Protein AF-A0A317DTD2-F1 (afdb_monomer_lite)

Structure (mmCIF, N/CA/C/O backbone):
data_AF-A0A317DTD2-F1
#
_entry.id   AF-A0A317DTD2-F1
#
loop_
_atom_site.group_PDB
_atom_site.id
_atom_site.type_symbol
_atom_site.label_atom_id
_atom_site.label_alt_id
_atom_site.label_comp_id
_atom_site.label_asym_id
_atom_site.label_entity_id
_atom_site.label_seq_id
_atom_site.pdbx_PDB_ins_code
_atom_site.Cartn_x
_atom_site.Cartn_y
_atom_site.Cartn_z
_atom_site.occupancy
_atom_site.B_iso_or_equiv
_atom_site.auth_seq_id
_atom_site.auth_comp_id
_atom_site.auth_asym_id
_atom_site.auth_atom_id
_atom_site.pdbx_PDB_model_num
ATOM 1 N N . MET A 1 1 ? 2.523 -55.838 10.408 1.00 46.41 1 MET A N 1
ATOM 2 C CA . MET A 1 1 ? 2.804 -55.000 9.223 1.00 46.41 1 MET A CA 1
ATOM 3 C C . MET A 1 1 ? 1.484 -54.470 8.658 1.00 46.41 1 MET A C 1
ATOM 5 O O . MET A 1 1 ? 0.847 -55.207 7.918 1.00 46.41 1 MET A O 1
ATOM 9 N N . PRO A 1 2 ? 1.001 -53.269 9.028 1.00 55.66 2 PRO A N 1
ATOM 10 C CA . PRO A 1 2 ? -0.157 -52.670 8.367 1.00 55.66 2 PRO A CA 1
ATOM 11 C C . PRO A 1 2 ? 0.280 -51.723 7.235 1.00 55.66 2 PRO A C 1
ATOM 13 O O . PRO A 1 2 ? 1.046 -50.783 7.449 1.00 55.66 2 PRO A O 1
ATOM 16 N N . HIS A 1 3 ? -0.218 -51.982 6.024 1.00 46.19 3 HIS A N 1
ATOM 17 C CA . HIS A 1 3 ? -0.049 -51.133 4.844 1.00 46.19 3 HIS A CA 1
ATOM 18 C C . HIS A 1 3 ? -0.888 -49.846 4.963 1.00 46.19 3 HIS A C 1
ATOM 20 O O . HIS A 1 3 ? -2.088 -49.897 5.223 1.00 46.19 3 HIS A O 1
ATOM 26 N N . ARG A 1 4 ? -0.256 -48.685 4.745 1.00 57.00 4 ARG A N 1
ATOM 27 C CA . ARG A 1 4 ? -0.912 -47.373 4.607 1.00 57.00 4 ARG A CA 1
ATOM 28 C C . ARG A 1 4 ? -1.292 -47.139 3.140 1.00 57.00 4 ARG A C 1
ATOM 30 O O . ARG A 1 4 ? -0.398 -46.955 2.320 1.00 57.00 4 ARG A O 1
ATOM 37 N N . ASN A 1 5 ? -2.586 -47.057 2.831 1.00 53.84 5 ASN A N 1
ATOM 38 C CA . ASN A 1 5 ? -3.082 -46.491 1.571 1.00 53.84 5 ASN A CA 1
ATOM 39 C C . ASN A 1 5 ? -3.382 -44.997 1.768 1.00 53.84 5 ASN A C 1
ATOM 41 O O . ASN A 1 5 ? -4.278 -44.635 2.529 1.00 53.84 5 ASN A O 1
ATOM 45 N N . ARG A 1 6 ? -2.618 -44.127 1.094 1.00 53.84 6 ARG A N 1
ATOM 46 C CA . ARG A 1 6 ? -2.922 -42.695 0.941 1.00 53.84 6 ARG A CA 1
ATOM 47 C C . ARG A 1 6 ? -3.682 -42.499 -0.369 1.00 53.84 6 ARG A C 1
ATOM 49 O O . ARG A 1 6 ? -3.094 -42.601 -1.439 1.00 53.84 6 ARG A O 1
ATOM 56 N N . THR A 1 7 ? -4.966 -42.181 -0.271 1.00 60.69 7 THR A N 1
ATOM 57 C CA . THR A 1 7 ? -5.778 -41.712 -1.398 1.00 60.69 7 THR A CA 1
ATOM 58 C C . THR A 1 7 ? -5.574 -40.205 -1.549 1.00 60.69 7 THR A C 1
ATOM 60 O O . THR A 1 7 ? -5.856 -39.445 -0.625 1.00 60.69 7 THR A O 1
ATOM 63 N N . VAL A 1 8 ? -5.051 -39.774 -2.697 1.00 52.56 8 VAL A N 1
ATOM 64 C CA . VAL A 1 8 ? -4.899 -38.361 -3.074 1.00 52.56 8 VAL A CA 1
ATOM 65 C C . VAL A 1 8 ? -6.166 -37.930 -3.815 1.00 52.56 8 VAL A C 1
ATOM 67 O O . VAL A 1 8 ? -6.528 -38.541 -4.817 1.00 52.56 8 VAL A O 1
ATOM 70 N N . ALA A 1 9 ? -6.852 -36.900 -3.318 1.00 53.75 9 ALA A N 1
ATOM 71 C CA . ALA A 1 9 ? -8.003 -36.298 -3.991 1.00 53.75 9 ALA A CA 1
ATOM 72 C C . ALA A 1 9 ? -7.552 -35.227 -5.012 1.00 53.75 9 ALA A C 1
ATOM 74 O O . ALA A 1 9 ? -6.573 -34.522 -4.755 1.00 53.75 9 ALA A O 1
ATOM 75 N N . PRO A 1 10 ? -8.248 -35.069 -6.156 1.00 55.59 10 PRO A N 1
ATOM 76 C CA . PRO A 1 10 ? -7.884 -34.099 -7.185 1.00 55.59 10 PRO A CA 1
ATOM 77 C C . PRO A 1 10 ? -8.419 -32.683 -6.901 1.00 55.59 10 PRO A C 1
ATOM 79 O O . PRO A 1 10 ? -9.603 -32.481 -6.627 1.00 55.59 10 PRO A O 1
ATOM 82 N N . CYS A 1 11 ? -7.537 -31.690 -7.056 1.00 41.47 11 CYS A N 1
ATOM 83 C CA . CYS A 1 11 ? -7.849 -30.259 -7.106 1.00 41.47 11 CYS A CA 1
ATOM 84 C C . CYS A 1 11 ? -8.842 -29.925 -8.236 1.00 41.47 11 CYS A C 1
ATOM 86 O O . CYS A 1 11 ? -8.519 -30.082 -9.416 1.00 41.47 11 CYS A O 1
ATOM 88 N N . ARG A 1 12 ? -10.012 -29.363 -7.897 1.00 50.28 12 ARG A N 1
ATOM 89 C CA . ARG A 1 12 ? -10.889 -28.670 -8.859 1.00 50.28 12 ARG A CA 1
ATOM 90 C C . ARG A 1 12 ? -10.381 -27.246 -9.112 1.00 50.28 12 ARG A C 1
ATOM 92 O O . ARG A 1 12 ? -10.159 -26.482 -8.179 1.00 50.28 12 ARG A O 1
ATOM 99 N N . ARG A 1 13 ? -10.213 -26.900 -10.393 1.00 47.62 13 ARG A N 1
ATOM 100 C CA . ARG A 1 13 ? -9.858 -25.564 -10.898 1.00 47.62 13 ARG A CA 1
ATOM 101 C C . ARG A 1 13 ? -11.082 -24.645 -11.018 1.00 47.62 13 ARG A C 1
ATOM 103 O O . ARG A 1 13 ? -12.104 -25.064 -11.544 1.00 47.62 13 ARG A O 1
ATOM 110 N N . ARG A 1 14 ? -10.845 -23.384 -10.634 1.00 47.66 14 ARG A N 1
ATOM 111 C CA . ARG A 1 14 ? -11.229 -22.093 -11.253 1.00 47.66 14 ARG A CA 1
ATOM 112 C C . ARG A 1 14 ? -12.651 -21.941 -11.802 1.00 47.66 14 ARG A C 1
ATOM 114 O O . ARG A 1 14 ? -12.941 -22.353 -12.920 1.00 47.66 14 ARG A O 1
ATOM 121 N N . GLY A 1 15 ? -13.453 -21.172 -11.067 1.00 45.50 15 GLY A N 1
ATOM 122 C CA . GLY A 1 15 ?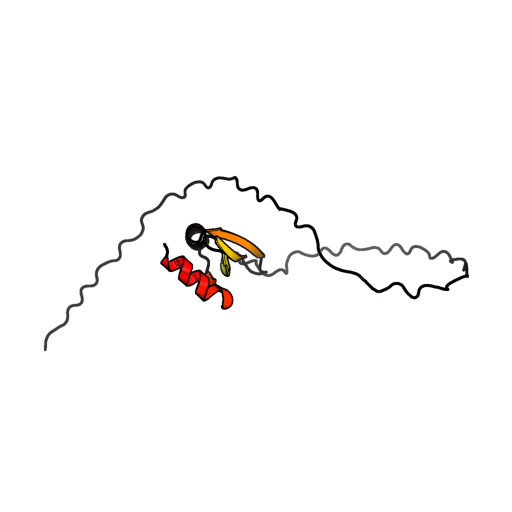 -14.511 -20.352 -11.651 1.00 45.50 15 GLY A CA 1
ATOM 123 C C . GLY A 1 15 ? -13.905 -19.159 -12.397 1.00 45.50 15 GLY A C 1
ATOM 124 O O . GLY A 1 15 ? -13.016 -18.485 -11.881 1.00 45.50 15 GLY A O 1
ATOM 125 N N . GLN A 1 16 ? -14.365 -18.942 -13.628 1.00 49.41 16 GLN A N 1
ATOM 126 C CA . GLN A 1 16 ? -14.182 -17.702 -14.377 1.00 49.41 16 GLN A CA 1
ATOM 127 C C . GLN A 1 16 ? -15.146 -16.660 -13.795 1.00 49.41 16 GLN A C 1
ATOM 129 O O . GLN A 1 16 ? -16.359 -16.808 -13.928 1.00 49.41 16 GLN A O 1
ATOM 134 N N . GLY A 1 17 ? -14.615 -15.641 -13.123 1.00 46.97 17 GLY A N 1
ATOM 135 C CA . GLY A 1 17 ? -15.354 -14.428 -12.785 1.00 46.97 17 GLY A CA 1
ATOM 136 C C . GLY A 1 17 ? -15.152 -13.395 -13.890 1.00 46.97 17 GLY A C 1
ATOM 137 O O . GLY A 1 17 ? -14.017 -13.109 -14.262 1.00 46.97 17 GLY A O 1
ATOM 138 N N . ASN A 1 18 ? -16.251 -12.876 -14.433 1.00 51.44 18 ASN A N 1
ATOM 139 C CA . ASN A 1 18 ? -16.259 -11.751 -15.369 1.00 51.44 18 ASN A CA 1
ATOM 140 C C . ASN A 1 18 ? -15.576 -10.519 -14.739 1.00 51.44 18 ASN A C 1
ATOM 142 O O . ASN A 1 18 ? -15.931 -10.171 -13.611 1.00 51.44 18 ASN A O 1
ATOM 146 N N . PRO A 1 19 ? -14.671 -9.812 -15.440 1.00 52.88 19 PRO A N 1
ATOM 147 C CA . PRO A 1 19 ? -14.177 -8.520 -14.978 1.00 52.88 19 PRO A CA 1
ATOM 148 C C . PRO A 1 19 ? -15.295 -7.474 -15.098 1.00 52.88 19 PRO A C 1
ATOM 150 O O . PRO A 1 19 ? -15.804 -7.216 -16.190 1.00 52.88 19 PRO A O 1
ATOM 153 N N . MET A 1 20 ? -15.705 -6.886 -13.971 1.00 59.56 20 MET A N 1
ATOM 154 C CA . MET A 1 20 ? -16.628 -5.750 -13.981 1.00 59.56 20 MET A CA 1
ATOM 155 C C . MET A 1 20 ? -15.950 -4.497 -14.565 1.00 59.56 20 MET A C 1
ATOM 157 O O . MET A 1 20 ? -14.761 -4.271 -14.322 1.00 59.56 20 MET A O 1
ATOM 161 N N . PRO A 1 21 ? -16.691 -3.661 -15.314 1.00 60.03 21 PRO A N 1
ATOM 162 C CA . PRO A 1 21 ? -16.199 -2.374 -15.783 1.00 60.03 21 PRO A CA 1
ATOM 163 C C . PRO A 1 21 ? -16.081 -1.392 -14.610 1.00 60.03 21 PRO A C 1
ATOM 165 O O . PRO A 1 21 ? -17.020 -1.189 -13.843 1.00 60.03 21 PRO A O 1
ATOM 168 N N . TRP A 1 22 ? -14.907 -0.783 -14.481 1.00 49.91 22 TRP A N 1
ATOM 169 C CA . TRP A 1 22 ? -14.593 0.196 -13.446 1.00 49.91 22 TRP A CA 1
ATOM 170 C C . TRP A 1 22 ? -15.307 1.531 -13.725 1.00 49.91 22 TRP A C 1
ATOM 172 O O . TRP A 1 22 ? -15.347 1.965 -14.882 1.00 49.91 22 TRP A O 1
ATOM 182 N N . PRO A 1 23 ? -15.821 2.240 -12.703 1.00 50.06 23 PRO A N 1
ATOM 183 C CA . PRO A 1 23 ? -16.319 3.596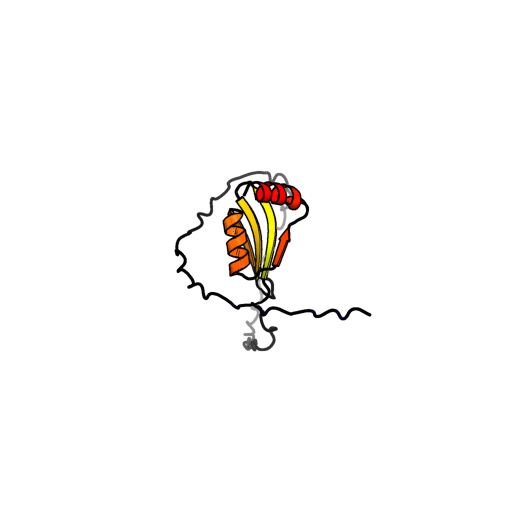 -12.879 1.00 50.06 23 PRO A CA 1
ATOM 184 C C . PRO A 1 23 ? -15.147 4.557 -13.114 1.00 50.06 23 PRO A C 1
ATOM 186 O O . PRO A 1 23 ? -14.329 4.824 -12.236 1.00 50.06 23 PRO A O 1
ATOM 189 N N . SER A 1 24 ? -15.073 5.097 -14.330 1.00 54.25 24 SER A N 1
ATOM 190 C CA . SER A 1 24 ? -14.187 6.209 -14.676 1.00 54.25 24 SER A CA 1
ATOM 191 C C . SER A 1 24 ? -14.713 7.485 -14.026 1.00 54.25 24 SER A C 1
ATOM 193 O O . SER A 1 24 ? -15.618 8.123 -14.557 1.00 54.25 24 SER A O 1
ATOM 195 N N . GLY A 1 25 ? -14.192 7.850 -12.856 1.00 52.44 25 GLY A N 1
ATOM 196 C CA . GLY A 1 25 ? -14.616 9.094 -12.223 1.00 52.44 25 GLY A CA 1
ATOM 197 C C . GLY A 1 25 ? -14.157 9.287 -10.789 1.00 52.44 25 GLY A C 1
ATOM 198 O O . GLY A 1 25 ? -14.999 9.445 -9.915 1.00 52.44 25 GLY A O 1
ATOM 199 N N . LEU A 1 26 ? -12.848 9.342 -10.537 1.00 48.16 26 LEU A N 1
ATOM 200 C CA . LEU A 1 26 ? -12.344 10.021 -9.340 1.00 48.16 26 LEU A CA 1
ATOM 201 C C . LEU A 1 26 ? -11.292 11.055 -9.747 1.00 48.16 26 LEU A C 1
ATOM 203 O O . LEU A 1 26 ? -10.098 10.787 -9.848 1.00 48.16 26 LEU A O 1
ATOM 207 N N . LEU A 1 27 ? -11.786 12.258 -10.035 1.00 44.72 27 LEU A N 1
ATOM 208 C CA . LEU A 1 27 ? -10.986 13.459 -10.215 1.00 44.72 27 LEU A CA 1
ATOM 209 C C . LEU A 1 27 ? -10.499 13.892 -8.822 1.00 44.72 27 LEU A C 1
ATOM 211 O O . LEU A 1 27 ? -11.275 14.413 -8.021 1.00 44.72 27 LEU A O 1
ATOM 215 N N . VAL A 1 28 ? -9.231 13.627 -8.506 1.00 48.78 28 VAL A N 1
ATOM 216 C CA . VAL A 1 28 ? -8.611 14.056 -7.245 1.00 48.78 28 VAL A CA 1
ATOM 217 C C . VAL A 1 28 ? -8.476 15.579 -7.260 1.00 48.78 28 VAL A C 1
ATOM 219 O O . VAL A 1 28 ? -7.683 16.148 -8.009 1.00 48.78 28 VAL A O 1
ATOM 222 N N . ALA A 1 29 ? -9.262 16.250 -6.421 1.00 42.03 29 ALA A N 1
ATOM 223 C CA . ALA A 1 29 ? -9.096 17.665 -6.132 1.00 42.03 29 ALA A CA 1
ATOM 224 C C . ALA A 1 29 ? -7.819 17.857 -5.299 1.00 42.03 29 ALA A C 1
ATOM 226 O O . ALA A 1 29 ? -7.791 17.565 -4.104 1.00 42.03 29 ALA A O 1
ATOM 227 N N . MET A 1 30 ? -6.752 18.356 -5.928 1.00 46.31 30 MET A N 1
ATOM 228 C CA . MET A 1 30 ? -5.566 18.821 -5.213 1.00 46.31 30 MET A CA 1
ATOM 229 C C . MET A 1 30 ? -5.917 20.058 -4.383 1.00 46.31 30 MET A C 1
ATOM 231 O O . MET A 1 30 ? -6.096 21.162 -4.900 1.00 46.31 30 MET A O 1
ATOM 235 N N . GLN A 1 31 ? -6.032 19.860 -3.074 1.00 43.03 31 GLN A N 1
ATOM 236 C CA . GLN A 1 31 ? -6.271 20.918 -2.108 1.00 43.03 31 GLN A CA 1
ATOM 237 C C . GLN A 1 31 ? -4.927 21.555 -1.729 1.00 43.03 31 GLN A C 1
ATOM 239 O O . GLN A 1 31 ? -4.041 20.926 -1.156 1.00 43.03 31 GLN A O 1
ATOM 244 N N . LYS A 1 32 ? -4.762 22.820 -2.118 1.00 48.59 32 LYS A N 1
ATOM 245 C CA . LYS A 1 32 ? -3.571 23.637 -1.880 1.00 48.59 32 LYS A CA 1
ATOM 246 C C . LYS A 1 32 ? -3.471 23.999 -0.396 1.00 48.59 32 LYS A C 1
ATOM 248 O O . LYS A 1 32 ? -4.331 24.710 0.112 1.00 48.59 32 LYS A O 1
ATOM 253 N N . VAL A 1 33 ? -2.412 23.549 0.275 1.00 51.22 33 VAL A N 1
ATOM 254 C CA . VAL A 1 33 ? -2.084 23.923 1.662 1.00 51.22 33 VAL A CA 1
ATOM 255 C C . VAL A 1 33 ? -1.309 25.247 1.656 1.00 51.22 33 VAL A C 1
ATOM 257 O O . VAL A 1 33 ? -0.233 25.303 1.055 1.00 51.22 33 VAL A O 1
ATOM 260 N N . PRO A 1 34 ? -1.798 26.328 2.294 1.00 50.75 34 PRO A N 1
ATOM 261 C CA . PRO A 1 34 ? -1.027 27.548 2.438 1.00 50.75 34 PRO A CA 1
ATOM 262 C C . PRO A 1 34 ? -0.331 27.613 3.803 1.00 50.75 34 PRO A C 1
ATOM 264 O O . PRO A 1 34 ? -0.974 27.668 4.846 1.00 50.75 34 PRO A O 1
ATOM 267 N N . GLY A 1 35 ? 0.995 27.749 3.750 1.00 42.81 35 GLY A N 1
ATOM 268 C CA . GLY A 1 35 ? 1.754 28.548 4.708 1.00 42.81 35 GLY A CA 1
ATOM 269 C C . GLY A 1 35 ? 2.483 27.785 5.808 1.00 42.81 35 GLY A C 1
ATOM 270 O O . GLY A 1 35 ? 1.871 27.081 6.599 1.00 42.81 35 GLY A O 1
ATOM 271 N N . SER A 1 36 ? 3.793 28.041 5.925 1.00 39.16 36 SER A N 1
ATOM 272 C CA . SER A 1 36 ? 4.408 28.532 7.170 1.00 39.16 36 SER A CA 1
ATOM 273 C C . SER A 1 36 ? 5.944 28.488 7.129 1.00 39.16 36 SER A C 1
ATOM 275 O O . SER A 1 36 ? 6.537 27.446 6.881 1.00 39.16 36 SER A O 1
ATOM 277 N N . ARG A 1 37 ? 6.531 29.617 7.555 1.00 44.03 37 ARG A N 1
ATOM 278 C CA . ARG A 1 37 ? 7.873 29.838 8.139 1.00 44.03 37 ARG A CA 1
ATOM 279 C C . ARG A 1 37 ? 9.099 30.082 7.237 1.00 44.03 37 ARG A C 1
ATOM 281 O O . ARG A 1 37 ? 9.857 29.187 6.909 1.00 44.03 37 ARG A O 1
ATOM 288 N N . SER A 1 38 ? 9.421 31.381 7.188 1.00 46.28 38 SER A N 1
ATOM 289 C CA . SER A 1 38 ? 10.577 31.971 7.895 1.00 46.28 38 SER A CA 1
ATOM 290 C C . SER A 1 38 ? 11.935 31.988 7.185 1.00 46.28 38 SER A C 1
ATOM 292 O O . SER A 1 38 ? 12.918 31.473 7.709 1.00 46.28 38 SER A O 1
ATOM 294 N N . GLU A 1 39 ? 12.037 32.754 6.100 1.00 40.53 39 GLU A N 1
ATOM 295 C CA . GLU A 1 39 ? 13.308 33.331 5.643 1.00 40.53 39 GLU A CA 1
ATOM 296 C C . GLU A 1 39 ? 13.549 34.681 6.330 1.00 40.53 39 GLU A C 1
ATOM 298 O O . GLU A 1 39 ? 13.134 35.748 5.875 1.00 40.53 39 GLU A O 1
ATOM 303 N N . LYS A 1 40 ? 14.225 34.633 7.478 1.00 48.91 40 LYS A N 1
ATOM 304 C CA . LYS A 1 40 ? 15.005 35.767 7.971 1.00 48.91 40 LYS A CA 1
ATOM 305 C C . LYS A 1 40 ? 16.468 35.453 7.708 1.00 48.91 40 LYS A C 1
ATOM 307 O O . LYS A 1 40 ? 16.932 34.378 8.072 1.00 48.91 40 LYS A O 1
ATOM 312 N N . THR A 1 41 ? 17.182 36.475 7.244 1.00 44.47 41 THR A N 1
ATOM 313 C CA . THR A 1 41 ? 18.650 36.584 7.207 1.00 44.47 41 THR A CA 1
ATOM 314 C C . THR A 1 41 ? 19.288 36.125 5.901 1.00 44.47 41 THR A C 1
ATOM 316 O O . THR A 1 41 ? 19.690 34.981 5.781 1.00 44.47 41 THR A O 1
ATOM 319 N N . LEU A 1 42 ? 19.449 37.065 4.964 1.00 47.84 42 LEU A N 1
ATOM 320 C CA . LEU A 1 42 ? 20.691 37.279 4.200 1.00 47.84 42 LEU A CA 1
ATOM 321 C C . LEU A 1 42 ? 20.569 38.579 3.383 1.00 47.84 42 LEU A C 1
ATOM 323 O O . LEU A 1 42 ? 20.590 38.606 2.160 1.00 47.84 42 LEU A O 1
ATOM 327 N N . ALA A 1 43 ? 20.425 39.696 4.096 1.00 46.50 43 ALA A N 1
ATOM 328 C CA . ALA A 1 43 ? 20.587 41.033 3.539 1.00 46.50 43 ALA A CA 1
ATOM 329 C C . ALA A 1 43 ? 21.942 41.588 3.990 1.00 46.50 43 ALA A C 1
ATOM 331 O O . ALA A 1 43 ? 22.020 42.327 4.971 1.00 46.50 43 ALA A O 1
ATOM 332 N N . ARG A 1 44 ? 23.028 41.203 3.309 1.00 43.91 44 ARG A N 1
ATOM 333 C CA . ARG A 1 44 ? 24.277 41.981 3.305 1.00 43.91 44 ARG A CA 1
ATOM 334 C C . ARG A 1 44 ? 25.241 41.491 2.229 1.00 43.91 44 ARG A C 1
ATOM 336 O O . ARG A 1 44 ? 25.411 40.295 2.055 1.00 43.91 44 ARG A O 1
ATOM 343 N N . CYS A 1 45 ? 25.909 42.463 1.611 1.00 45.16 45 CYS A N 1
ATOM 344 C CA . CYS A 1 45 ? 27.047 42.346 0.694 1.00 45.16 45 CYS A CA 1
ATOM 345 C C . CYS A 1 45 ? 26.744 42.197 -0.801 1.00 45.16 45 CYS A C 1
ATOM 347 O O . CYS A 1 45 ? 27.189 41.243 -1.417 1.00 45.16 45 CYS A O 1
ATOM 349 N N . LEU A 1 46 ? 26.142 43.227 -1.407 1.00 45.28 46 LEU A N 1
ATOM 350 C CA . LEU A 1 46 ? 26.505 43.643 -2.771 1.00 45.28 46 LEU A CA 1
ATOM 351 C C . LEU A 1 46 ? 26.529 45.178 -2.855 1.00 45.28 46 LEU A C 1
ATOM 353 O O . LEU A 1 46 ? 25.585 45.827 -3.295 1.00 45.28 46 LEU A O 1
ATOM 357 N N . GLN A 1 47 ? 27.630 45.761 -2.384 1.00 55.00 47 GLN A N 1
ATOM 358 C CA . GLN A 1 47 ? 28.061 47.111 -2.744 1.00 55.00 47 GLN A CA 1
ATOM 359 C C . GLN A 1 47 ? 29.398 46.982 -3.476 1.00 55.00 47 GLN A C 1
ATOM 361 O O . GLN A 1 47 ? 30.225 46.160 -3.095 1.00 55.00 47 GLN A O 1
ATOM 366 N N . ASN A 1 48 ? 29.591 47.837 -4.481 1.00 48.84 48 ASN A N 1
ATOM 367 C CA . ASN A 1 48 ? 30.799 48.033 -5.289 1.00 48.84 48 ASN A CA 1
ATOM 368 C C . ASN A 1 48 ? 31.107 47.008 -6.380 1.00 48.84 48 ASN A C 1
ATOM 370 O O . ASN A 1 48 ? 31.976 46.171 -6.185 1.00 48.84 48 ASN A O 1
ATOM 374 N N . ILE A 1 49 ? 30.571 47.237 -7.588 1.00 51.28 49 ILE A N 1
ATOM 375 C CA . ILE A 1 49 ? 31.397 47.218 -8.811 1.00 51.28 49 ILE A CA 1
ATOM 376 C C . ILE A 1 49 ? 30.918 48.340 -9.744 1.00 51.28 49 ILE A C 1
ATOM 378 O O . ILE A 1 49 ? 30.048 48.163 -10.595 1.00 51.28 49 ILE A O 1
ATOM 382 N N . GLY A 1 50 ? 31.483 49.530 -9.552 1.00 46.81 50 GLY A N 1
ATOM 383 C CA . GLY A 1 50 ? 31.428 50.601 -10.534 1.00 46.81 50 GLY A CA 1
ATOM 384 C C . GLY A 1 50 ? 32.502 50.400 -11.603 1.00 46.81 50 GLY A C 1
ATOM 385 O O . GLY A 1 50 ? 33.661 50.163 -11.285 1.00 46.81 50 GLY A O 1
ATOM 386 N N . GLY A 1 51 ? 32.104 50.568 -12.864 1.00 50.50 51 GLY A N 1
ATOM 387 C CA . GLY A 1 51 ? 32.969 51.081 -13.923 1.00 50.50 51 GLY A CA 1
ATOM 388 C C . GLY A 1 51 ? 33.969 50.109 -14.549 1.00 50.50 51 GLY A C 1
ATOM 389 O O . GLY A 1 51 ? 35.052 49.887 -14.022 1.00 50.50 51 GLY A O 1
ATOM 390 N N . ARG A 1 52 ? 33.666 49.677 -15.779 1.00 53.28 52 ARG A N 1
ATOM 391 C CA . ARG A 1 52 ? 34.546 49.812 -16.959 1.00 53.28 52 ARG A CA 1
ATOM 392 C C . ARG A 1 52 ? 33.817 49.272 -18.188 1.00 53.28 52 ARG A C 1
ATOM 394 O O . ARG A 1 52 ? 33.662 48.069 -18.364 1.00 53.28 52 ARG A O 1
ATOM 401 N N . ARG A 1 53 ? 33.378 50.190 -19.053 1.00 51.19 53 ARG A N 1
ATOM 402 C CA . ARG A 1 53 ? 32.991 49.876 -20.430 1.00 51.19 53 ARG A CA 1
ATOM 403 C C . ARG A 1 53 ? 34.265 49.469 -21.166 1.00 51.19 53 ARG A C 1
ATOM 405 O O . ARG A 1 53 ? 35.067 50.332 -21.504 1.00 51.19 53 ARG A O 1
ATOM 412 N N . GLN A 1 54 ? 34.467 48.174 -21.375 1.00 53.62 54 GLN A N 1
ATOM 413 C CA . GLN A 1 54 ? 35.401 47.703 -22.392 1.00 53.62 54 GLN A CA 1
ATOM 414 C C . GLN A 1 54 ? 34.606 47.392 -23.655 1.00 53.62 54 GLN A C 1
ATOM 416 O O . GLN A 1 54 ? 33.624 46.651 -23.623 1.00 53.62 54 GLN A O 1
ATOM 421 N N . ALA A 1 55 ? 35.013 48.020 -24.755 1.00 56.69 55 ALA A N 1
ATOM 422 C CA . ALA A 1 55 ? 34.509 47.740 -26.084 1.00 56.69 55 ALA A CA 1
ATOM 423 C C . ALA A 1 55 ? 34.795 46.272 -26.430 1.00 56.69 55 ALA A C 1
ATOM 425 O O . ALA A 1 55 ? 35.945 45.837 -26.445 1.00 56.69 55 ALA A O 1
ATOM 426 N N . MET A 1 56 ? 33.732 45.510 -26.679 1.00 47.25 56 MET A N 1
ATOM 427 C CA . MET A 1 56 ? 33.807 44.123 -27.127 1.00 47.25 56 MET A CA 1
ATOM 428 C C . MET A 1 56 ? 34.307 44.072 -28.581 1.00 47.25 56 MET A C 1
ATOM 430 O O . MET A 1 56 ? 33.653 44.643 -29.459 1.00 47.25 56 MET A O 1
ATOM 434 N N . PRO A 1 57 ? 35.416 43.374 -28.883 1.00 56.16 57 PRO A N 1
ATOM 435 C CA . PRO A 1 57 ? 35.754 43.033 -30.256 1.00 56.16 57 PRO A CA 1
ATOM 436 C C . PRO A 1 57 ? 34.742 42.010 -30.782 1.00 56.16 57 PRO A C 1
ATOM 438 O O . PRO A 1 57 ? 34.423 41.031 -30.104 1.00 56.16 57 PRO A O 1
ATOM 441 N N . LYS A 1 58 ? 34.234 42.257 -31.995 1.00 58.34 58 LYS A N 1
ATOM 442 C CA . LYS A 1 58 ? 33.303 41.394 -32.733 1.00 58.34 58 LYS A CA 1
ATOM 443 C C . LYS A 1 58 ? 33.862 39.969 -32.807 1.00 58.34 58 LYS A C 1
ATOM 445 O O . LYS A 1 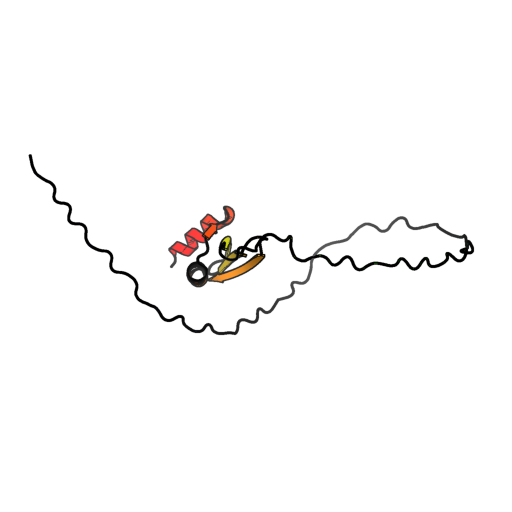58 ? 34.678 39.662 -33.672 1.00 58.34 58 LYS A O 1
ATOM 450 N N . ARG A 1 59 ? 33.436 39.094 -31.892 1.00 51.91 59 ARG A N 1
ATOM 451 C CA . ARG A 1 59 ? 33.701 37.660 -31.997 1.00 51.91 59 ARG A CA 1
ATOM 452 C C . ARG A 1 59 ? 32.829 37.131 -33.124 1.00 51.91 59 ARG A C 1
ATOM 454 O O . ARG A 1 59 ? 31.608 37.085 -33.015 1.00 51.91 59 ARG A O 1
ATOM 461 N N . GLN A 1 60 ? 33.496 36.800 -34.223 1.00 60.97 60 GLN A N 1
ATOM 462 C CA . GLN A 1 60 ? 32.966 36.038 -35.340 1.00 60.97 60 GLN A CA 1
ATOM 463 C C . GLN A 1 60 ? 32.153 34.862 -34.786 1.00 60.97 60 GLN A C 1
ATOM 465 O O . GLN A 1 60 ? 32.700 34.007 -34.086 1.00 60.97 60 GLN A O 1
ATOM 470 N N . CYS A 1 61 ? 30.853 34.842 -35.076 1.00 49.84 61 CYS A N 1
ATOM 471 C CA . CYS A 1 61 ? 30.004 33.687 -34.836 1.00 49.84 61 CYS A CA 1
ATOM 472 C C . CYS A 1 61 ? 30.558 32.538 -35.684 1.00 49.84 61 CYS A C 1
ATOM 474 O O . CYS A 1 61 ? 30.268 32.443 -36.875 1.00 49.84 61 CYS A O 1
ATOM 476 N N . ARG A 1 62 ? 31.410 31.691 -35.095 1.00 55.47 62 ARG A N 1
ATOM 477 C CA . ARG A 1 62 ? 31.641 30.353 -35.630 1.00 55.47 62 ARG A CA 1
ATOM 478 C C . ARG A 1 62 ? 30.321 29.626 -35.437 1.00 55.47 62 ARG A C 1
ATOM 480 O O . ARG A 1 62 ? 30.001 29.227 -34.323 1.00 55.47 62 ARG A O 1
ATOM 487 N N . GLN A 1 63 ? 29.542 29.559 -36.510 1.00 58.69 63 GLN A N 1
ATOM 488 C CA . GLN A 1 63 ? 28.426 28.638 -36.646 1.00 58.69 63 GLN A CA 1
ATOM 489 C C . GLN A 1 63 ? 29.001 27.239 -36.433 1.00 58.69 63 GLN A C 1
ATOM 491 O O . GLN A 1 63 ? 29.608 26.656 -37.329 1.00 58.69 63 GLN A O 1
ATOM 496 N N . GLY A 1 64 ? 28.919 26.768 -35.189 1.00 50.91 64 GLY A N 1
ATOM 497 C CA . GLY A 1 64 ? 29.112 25.372 -34.869 1.00 50.91 64 GLY A CA 1
ATOM 498 C C . GLY A 1 64 ? 28.034 24.625 -35.625 1.00 50.91 64 GLY A C 1
ATOM 499 O O . GLY A 1 64 ? 26.849 24.820 -35.380 1.00 50.91 64 GLY A O 1
ATOM 500 N N . SER A 1 65 ? 28.450 23.839 -36.605 1.00 61.53 65 SER A N 1
ATOM 501 C CA . SER A 1 65 ? 27.629 22.798 -37.191 1.00 61.53 65 SER A CA 1
ATOM 502 C C . SER A 1 65 ? 27.349 21.782 -36.087 1.00 61.53 65 SER A C 1
ATOM 504 O O . SER A 1 65 ? 28.114 20.838 -35.882 1.00 61.53 65 SER A O 1
ATOM 506 N N . GLU A 1 66 ? 26.299 22.033 -35.314 1.00 56.62 66 GLU A N 1
ATOM 507 C CA . GLU A 1 66 ? 25.725 21.084 -34.374 1.00 56.62 66 GLU A CA 1
ATOM 508 C C . GLU A 1 66 ? 25.106 19.973 -35.217 1.00 56.62 66 GLU A C 1
ATOM 510 O O . GLU A 1 66 ? 23.944 20.023 -35.611 1.00 56.62 66 GLU A O 1
ATOM 515 N N . THR A 1 67 ? 25.928 18.997 -35.596 1.00 64.69 67 THR A N 1
ATOM 516 C CA . THR A 1 67 ? 25.432 17.729 -36.122 1.00 64.69 67 THR A CA 1
ATOM 517 C C . THR A 1 67 ? 24.474 17.186 -35.064 1.00 64.69 67 THR A C 1
ATOM 519 O O . THR A 1 67 ? 24.931 16.956 -33.940 1.00 64.69 67 THR A O 1
ATOM 522 N N . PRO A 1 68 ? 23.171 17.016 -35.352 1.00 65.25 68 PRO A N 1
ATOM 523 C CA . PRO A 1 68 ? 22.269 16.400 -34.398 1.00 65.25 68 PRO A CA 1
ATOM 524 C C . PRO A 1 68 ? 22.786 14.984 -34.172 1.00 65.25 68 PRO A C 1
ATOM 526 O O . PRO A 1 68 ? 22.718 14.136 -35.062 1.00 65.25 68 PRO A O 1
ATOM 529 N N . MET A 1 69 ? 23.380 14.746 -33.002 1.00 59.50 69 MET A N 1
ATOM 530 C CA . MET A 1 69 ? 23.681 13.395 -32.564 1.00 59.50 69 MET A CA 1
ATOM 531 C C . MET A 1 69 ? 22.334 12.713 -32.384 1.00 59.50 69 MET A C 1
ATOM 533 O O . MET A 1 69 ? 21.614 12.961 -31.419 1.00 59.50 69 MET A O 1
ATOM 537 N N . VAL A 1 70 ? 21.964 11.918 -33.384 1.00 66.38 70 VAL A N 1
ATOM 538 C CA . VAL A 1 70 ? 20.827 11.011 -33.329 1.00 66.38 70 VAL A CA 1
ATOM 539 C C . VAL A 1 70 ? 21.109 10.073 -32.162 1.00 66.38 70 VAL A C 1
ATOM 541 O O . VAL A 1 70 ? 21.929 9.167 -32.279 1.00 66.38 70 VAL A O 1
ATOM 544 N N . MET A 1 71 ? 20.484 10.338 -31.013 1.00 59.88 71 MET A N 1
ATOM 545 C CA . MET A 1 71 ? 20.465 9.406 -29.893 1.00 59.88 71 MET A CA 1
ATOM 546 C C . MET A 1 71 ? 19.686 8.184 -30.373 1.00 59.88 71 MET A C 1
ATOM 548 O O . MET A 1 71 ? 18.456 8.176 -30.391 1.00 59.88 71 MET A O 1
ATOM 552 N N . THR A 1 72 ? 20.402 7.181 -30.873 1.00 61.78 72 THR A N 1
ATOM 553 C CA . THR A 1 72 ? 19.836 5.880 -31.212 1.00 61.78 72 THR A CA 1
ATOM 554 C C . THR A 1 72 ? 19.206 5.313 -29.948 1.00 61.78 72 THR A C 1
ATOM 556 O O . THR A 1 72 ? 19.907 5.022 -28.984 1.00 61.78 72 THR A O 1
ATOM 559 N N . ALA A 1 73 ? 17.877 5.191 -29.948 1.00 63.84 73 ALA A N 1
ATOM 560 C CA . ALA A 1 73 ? 17.034 4.727 -28.843 1.00 63.84 73 ALA A CA 1
ATOM 561 C C . ALA A 1 73 ? 17.227 3.231 -28.489 1.00 63.84 73 ALA A C 1
ATOM 563 O O . ALA A 1 73 ? 16.278 2.556 -28.110 1.00 63.84 73 ALA A O 1
ATOM 564 N N . ALA A 1 74 ? 18.431 2.689 -28.681 1.00 61.66 74 ALA A N 1
ATOM 565 C CA . ALA A 1 74 ? 18.691 1.255 -28.742 1.00 61.66 74 ALA A CA 1
ATOM 566 C C . ALA A 1 74 ? 19.358 0.660 -27.488 1.00 61.66 74 ALA A C 1
ATOM 568 O O . ALA A 1 74 ? 19.505 -0.554 -27.441 1.00 61.66 74 ALA A O 1
ATOM 569 N N . ASP A 1 75 ? 19.718 1.465 -26.479 1.00 70.88 75 ASP A N 1
ATOM 570 C CA . ASP A 1 75 ? 20.491 0.990 -25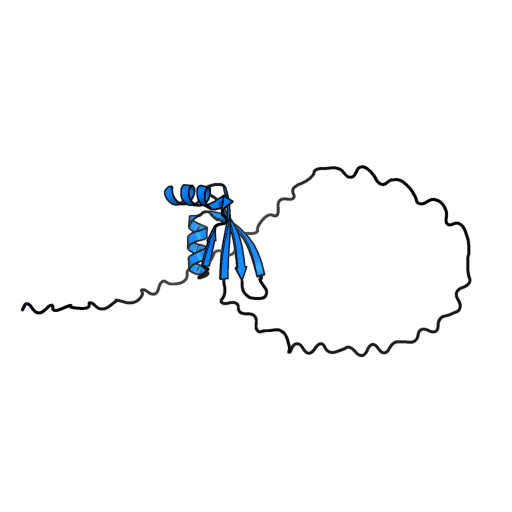.312 1.00 70.88 75 ASP A CA 1
ATOM 571 C C . ASP A 1 75 ? 19.777 1.128 -23.952 1.00 70.88 75 ASP A C 1
ATOM 573 O O . ASP A 1 75 ? 20.408 0.991 -22.904 1.00 70.88 75 ASP A O 1
ATOM 577 N N . SER A 1 76 ? 18.465 1.384 -23.909 1.00 69.06 76 SER A N 1
ATOM 578 C CA . SER A 1 76 ? 17.736 1.313 -22.633 1.00 69.06 76 SER A CA 1
ATOM 579 C C . SER A 1 76 ? 17.368 -0.141 -22.312 1.00 69.06 76 SER A C 1
ATOM 581 O O . SER A 1 76 ? 16.777 -0.798 -23.178 1.00 69.06 76 SER A O 1
ATOM 583 N N . PRO A 1 77 ? 17.664 -0.651 -21.099 1.00 75.75 77 PRO A N 1
ATOM 584 C CA . PRO A 1 77 ? 17.222 -1.979 -20.690 1.00 75.75 77 PRO A CA 1
ATOM 585 C C . PRO A 1 77 ? 15.694 -2.106 -20.826 1.00 75.75 77 PRO A C 1
ATOM 587 O O . PRO A 1 77 ? 14.977 -1.110 -20.691 1.00 75.75 77 PRO A O 1
ATOM 590 N N . PRO A 1 78 ? 15.182 -3.307 -21.143 1.00 78.06 78 PRO A N 1
ATOM 591 C CA . PRO A 1 78 ? 13.752 -3.519 -21.309 1.00 78.06 78 PRO A CA 1
ATOM 592 C C . PRO A 1 78 ? 13.016 -3.249 -19.992 1.00 78.06 78 PRO A C 1
ATOM 594 O O . PRO A 1 78 ? 13.340 -3.838 -18.968 1.00 78.06 78 PRO A O 1
ATOM 597 N N . LEU A 1 79 ? 12.011 -2.373 -20.050 1.00 80.25 79 LEU A N 1
ATOM 598 C CA . LEU A 1 79 ? 11.132 -2.042 -18.931 1.00 80.25 79 LEU A CA 1
ATOM 599 C C . LEU A 1 79 ? 10.289 -3.265 -18.548 1.00 80.25 79 LEU A C 1
ATOM 601 O O . LEU A 1 79 ? 9.422 -3.690 -19.319 1.00 80.25 79 LEU A O 1
ATOM 605 N N . ASP A 1 80 ? 10.526 -3.819 -17.362 1.00 82.25 80 ASP A N 1
ATOM 606 C CA . ASP A 1 80 ? 9.697 -4.888 -16.805 1.00 82.25 80 ASP A CA 1
ATOM 607 C C . ASP A 1 80 ? 8.487 -4.284 -16.087 1.00 82.25 80 ASP A C 1
ATOM 609 O O . ASP A 1 80 ? 8.641 -3.636 -15.066 1.00 82.25 80 ASP A O 1
ATOM 613 N N . LEU A 1 81 ? 7.273 -4.490 -16.603 1.00 86.38 81 LEU A N 1
ATOM 614 C CA . LEU A 1 81 ? 6.024 -4.002 -15.991 1.00 86.38 81 LEU A CA 1
ATOM 615 C C . LEU A 1 81 ? 5.305 -5.064 -15.140 1.00 86.38 81 LEU A C 1
ATOM 617 O O . LEU A 1 81 ? 4.187 -4.826 -14.657 1.00 86.38 81 LEU A O 1
ATOM 621 N N . ALA A 1 82 ? 5.884 -6.261 -15.010 1.00 88.38 82 ALA A N 1
ATOM 622 C CA . ALA A 1 82 ? 5.297 -7.347 -14.233 1.00 88.38 82 ALA A CA 1
ATOM 623 C C . ALA A 1 82 ? 5.562 -7.182 -12.732 1.00 88.38 82 ALA A C 1
ATOM 625 O O . ALA A 1 82 ? 4.737 -7.601 -11.919 1.00 88.38 82 ALA A O 1
ATOM 626 N N . ALA A 1 83 ? 6.681 -6.557 -12.372 1.00 89.44 83 ALA A N 1
ATOM 627 C CA . ALA A 1 83 ? 7.081 -6.362 -10.991 1.00 89.44 83 ALA A CA 1
ATOM 628 C C . ALA A 1 83 ? 6.310 -5.190 -10.352 1.00 89.44 83 ALA A C 1
ATOM 630 O O . ALA A 1 83 ? 6.291 -4.070 -10.874 1.00 89.44 83 ALA A O 1
ATOM 631 N N . ARG A 1 84 ? 5.590 -5.484 -9.262 1.00 94.94 84 ARG A N 1
ATOM 632 C CA . ARG A 1 84 ? 4.641 -4.570 -8.614 1.00 94.94 84 ARG A CA 1
ATOM 633 C C . ARG A 1 84 ? 4.706 -4.720 -7.105 1.00 94.94 84 ARG A C 1
ATOM 635 O O . ARG A 1 84 ? 4.506 -5.821 -6.584 1.00 94.94 84 ARG A O 1
ATOM 642 N N . TRP A 1 85 ? 4.884 -3.605 -6.411 1.00 96.56 85 TRP A N 1
ATOM 643 C CA . TRP A 1 85 ? 4.981 -3.577 -4.954 1.00 96.56 85 TRP A CA 1
ATOM 644 C C . TRP A 1 85 ? 4.062 -2.520 -4.371 1.00 96.56 85 TRP A C 1
ATOM 646 O O . TRP A 1 85 ? 3.878 -1.445 -4.935 1.00 96.56 85 TRP A O 1
ATOM 656 N N . ILE A 1 86 ? 3.490 -2.840 -3.222 1.00 97.88 86 ILE A N 1
ATOM 657 C CA . ILE A 1 86 ? 2.731 -1.934 -2.377 1.00 97.88 86 ILE A CA 1
ATOM 658 C C . ILE A 1 86 ? 3.487 -1.828 -1.063 1.00 97.88 86 ILE A C 1
ATOM 660 O O . ILE A 1 86 ? 3.735 -2.845 -0.416 1.00 97.88 86 ILE A O 1
ATOM 664 N N . ARG A 1 87 ? 3.795 -0.608 -0.634 1.00 98.19 87 ARG A N 1
ATOM 665 C CA . ARG A 1 87 ? 4.408 -0.337 0.664 1.00 98.19 87 ARG A CA 1
ATOM 666 C C . ARG A 1 87 ? 3.505 0.562 1.490 1.00 98.19 87 ARG A C 1
ATOM 668 O O . ARG A 1 87 ? 3.337 1.738 1.182 1.00 98.19 87 ARG A O 1
ATOM 675 N N . VAL A 1 88 ? 2.920 0.020 2.553 1.00 98.25 88 VAL A N 1
ATOM 676 C CA . VAL A 1 88 ? 2.080 0.794 3.478 1.00 98.25 88 VAL A CA 1
ATOM 677 C C . VAL A 1 88 ? 2.965 1.684 4.339 1.00 98.25 88 VAL A C 1
ATOM 679 O O . VAL A 1 88 ? 3.787 1.181 5.103 1.00 98.25 88 VAL A O 1
ATOM 682 N N . THR A 1 89 ? 2.782 2.999 4.242 1.00 98.12 89 THR A N 1
ATOM 683 C CA . THR A 1 89 ? 3.618 3.990 4.936 1.00 98.12 89 THR A CA 1
ATOM 684 C C . THR A 1 89 ? 2.949 4.540 6.190 1.00 98.12 89 THR A C 1
ATOM 686 O O . THR A 1 89 ? 3.621 4.765 7.197 1.00 98.12 89 THR A O 1
ATOM 689 N N . GLU A 1 90 ? 1.626 4.714 6.173 1.00 98.00 90 GLU A N 1
ATOM 690 C CA . GLU A 1 90 ? 0.859 5.252 7.298 1.00 98.00 90 GLU A CA 1
ATOM 691 C C . GLU A 1 90 ? -0.569 4.686 7.306 1.00 98.00 90 GLU A C 1
ATOM 693 O O . GLU A 1 90 ? -1.151 4.374 6.267 1.00 98.00 90 GLU A O 1
ATOM 698 N N . VAL A 1 91 ? -1.175 4.581 8.490 1.00 97.94 91 VAL A N 1
ATOM 699 C CA . VAL A 1 91 ? -2.581 4.188 8.643 1.00 97.94 91 VAL A CA 1
ATOM 700 C C . VAL A 1 91 ? -3.337 5.267 9.406 1.00 97.94 91 VAL A C 1
ATOM 702 O O . VAL A 1 91 ? -3.029 5.565 10.560 1.00 97.94 91 VAL A O 1
ATOM 705 N N . LYS A 1 92 ? -4.374 5.810 8.768 1.00 95.25 92 LYS A N 1
ATOM 706 C CA . LYS A 1 92 ? -5.310 6.799 9.313 1.00 95.25 92 LYS A CA 1
ATOM 707 C C . LYS A 1 92 ? -6.727 6.243 9.210 1.00 95.25 92 LYS A C 1
ATOM 709 O O . LYS A 1 92 ? -7.464 6.580 8.290 1.00 95.25 92 LYS A O 1
ATOM 714 N N . ALA A 1 93 ? -7.089 5.357 10.140 1.00 90.38 93 ALA A N 1
ATOM 715 C CA . ALA A 1 93 ? -8.335 4.588 10.098 1.00 90.38 93 ALA A CA 1
ATOM 716 C C . ALA A 1 93 ? -9.571 5.454 9.735 1.00 90.38 93 ALA A C 1
ATOM 718 O O . ALA A 1 93 ? -9.797 6.473 10.391 1.00 90.38 93 ALA A O 1
ATOM 719 N N . PRO A 1 94 ? -10.383 5.059 8.731 1.00 93.38 94 PRO A N 1
ATOM 720 C CA . PRO A 1 94 ? -10.357 3.771 8.020 1.00 93.38 94 PRO A CA 1
ATOM 721 C C . PRO A 1 94 ? -9.394 3.701 6.819 1.00 93.38 94 PRO A C 1
ATOM 723 O O . PRO A 1 94 ? -9.363 2.685 6.130 1.00 93.38 94 PRO A O 1
ATOM 726 N N . PHE A 1 95 ? -8.625 4.755 6.554 1.00 97.44 95 PHE A N 1
ATOM 727 C CA . PHE A 1 95 ? -7.773 4.877 5.376 1.00 97.44 95 PHE A CA 1
ATOM 728 C C . PHE A 1 95 ? -6.344 4.380 5.616 1.00 97.44 95 PHE A C 1
ATOM 730 O O . PHE A 1 95 ? -5.791 4.485 6.715 1.00 97.44 95 PHE A O 1
ATOM 737 N N . VAL A 1 96 ? -5.732 3.883 4.549 1.00 98.06 96 VAL A N 1
ATOM 738 C CA . VAL A 1 96 ? -4.338 3.452 4.481 1.00 98.06 96 VAL A CA 1
ATOM 739 C C . VAL A 1 96 ? -3.632 4.296 3.427 1.00 98.06 96 VAL A C 1
ATOM 741 O O . VAL A 1 96 ? -4.125 4.400 2.304 1.00 98.06 96 VAL A O 1
ATOM 744 N N . LEU A 1 97 ? -2.507 4.911 3.797 1.00 98.31 97 LEU A N 1
ATOM 745 C CA . LEU A 1 97 ? -1.588 5.559 2.863 1.00 98.31 97 LEU A CA 1
ATOM 746 C C . LEU A 1 97 ? -0.507 4.552 2.476 1.00 98.31 97 LEU A C 1
ATOM 748 O O . LEU A 1 97 ? 0.069 3.881 3.340 1.00 98.31 97 LEU A O 1
ATOM 752 N N . PHE A 1 98 ? -0.234 4.448 1.183 1.00 98.25 98 PHE A N 1
ATOM 753 C CA . PHE A 1 98 ? 0.764 3.528 0.661 1.00 98.25 98 PHE A CA 1
ATOM 754 C C . PHE A 1 98 ? 1.405 4.055 -0.621 1.00 98.25 98 PHE A C 1
ATOM 756 O O . PHE A 1 98 ? 0.821 4.855 -1.351 1.00 98.25 98 PHE A O 1
ATOM 763 N N . GLU A 1 99 ? 2.609 3.573 -0.890 1.00 97.94 99 GLU A N 1
ATOM 764 C CA . GLU A 1 99 ? 3.325 3.744 -2.150 1.00 97.94 99 GLU A CA 1
ATOM 765 C C . GLU A 1 99 ? 3.054 2.513 -3.025 1.00 97.94 99 GLU A C 1
ATOM 767 O O . GLU A 1 99 ? 3.134 1.379 -2.546 1.00 97.94 99 GLU A O 1
ATOM 772 N N . PHE A 1 100 ? 2.720 2.719 -4.295 1.00 97.44 100 PHE A N 1
ATOM 773 C CA . PHE A 1 100 ? 2.638 1.674 -5.310 1.00 97.44 100 PHE A CA 1
ATOM 774 C C . PHE A 1 100 ? 3.768 1.863 -6.318 1.00 97.44 100 PHE A C 1
ATOM 776 O O . PHE A 1 100 ? 3.822 2.894 -6.989 1.00 97.44 100 PHE A O 1
ATOM 783 N N . THR A 1 101 ? 4.648 0.872 -6.431 1.00 96.00 101 THR A N 1
ATOM 784 C CA . THR A 1 101 ? 5.793 0.884 -7.349 1.00 96.00 101 THR A CA 1
ATOM 785 C C . THR A 1 101 ? 5.550 -0.083 -8.502 1.00 96.00 101 THR A C 1
ATOM 787 O O . THR A 1 101 ? 5.184 -1.240 -8.274 1.00 96.00 101 THR A O 1
ATOM 790 N N . LEU A 1 102 ? 5.760 0.391 -9.732 1.00 92.94 102 LEU A N 1
ATOM 791 C CA . LEU A 1 102 ? 5.625 -0.365 -10.973 1.00 92.94 102 LEU A CA 1
ATOM 792 C C . LEU A 1 102 ? 6.942 -0.354 -11.757 1.00 92.94 102 LEU A C 1
ATOM 794 O O . LEU A 1 102 ? 7.365 0.694 -12.243 1.00 92.94 102 LEU A O 1
ATOM 798 N N . GLY A 1 103 ? 7.483 -1.550 -11.966 1.00 85.88 103 GLY A N 1
ATOM 799 C CA . GLY A 1 103 ? 8.568 -1.829 -12.899 1.00 85.88 103 GLY A CA 1
ATOM 800 C C . GLY A 1 103 ? 9.933 -1.225 -12.592 1.00 85.88 103 GLY A C 1
ATOM 801 O O . GLY A 1 103 ? 10.114 -0.607 -11.556 1.00 85.88 103 GLY A O 1
ATOM 802 N N . ASP A 1 104 ? 10.887 -1.450 -13.502 1.00 71.56 104 ASP A N 1
ATOM 803 C CA . ASP A 1 104 ? 12.270 -0.947 -13.441 1.00 71.56 104 ASP A CA 1
ATOM 804 C C . ASP A 1 104 ? 12.619 -0.201 -14.752 1.00 71.56 104 ASP A C 1
ATOM 806 O O . ASP A 1 104 ? 12.581 -0.823 -15.822 1.00 71.56 104 ASP A O 1
ATOM 810 N N . PRO A 1 105 ? 12.924 1.115 -14.732 1.00 75.56 105 PRO A N 1
ATOM 811 C CA . PRO A 1 105 ? 13.072 1.979 -13.554 1.00 75.56 105 PRO A CA 1
ATOM 812 C C . PRO A 1 105 ? 11.761 2.214 -12.790 1.00 75.56 105 PRO A C 1
ATOM 814 O O . PRO A 1 105 ? 10.696 2.323 -13.396 1.00 75.56 105 PRO A O 1
ATOM 817 N N . ASP A 1 106 ? 11.876 2.345 -11.465 1.00 82.31 106 ASP A N 1
ATOM 818 C CA . ASP A 1 106 ? 10.752 2.449 -10.527 1.00 82.31 106 ASP A CA 1
ATOM 819 C C . ASP A 1 106 ? 9.813 3.625 -10.845 1.00 82.31 106 ASP A C 1
ATOM 821 O O . ASP A 1 106 ? 10.153 4.798 -10.642 1.00 82.31 106 ASP A O 1
ATOM 825 N N . LEU A 1 107 ? 8.585 3.323 -11.277 1.00 90.06 107 LEU A N 1
ATOM 826 C CA . LEU A 1 107 ? 7.489 4.291 -11.285 1.00 90.06 107 LEU A CA 1
ATOM 827 C C . LEU A 1 107 ? 6.709 4.183 -9.974 1.00 90.06 107 LEU A C 1
ATOM 829 O O . LEU A 1 107 ? 5.994 3.209 -9.756 1.00 90.06 107 LEU A O 1
ATOM 833 N N . MET A 1 108 ? 6.810 5.202 -9.124 1.00 94.12 108 MET A N 1
ATOM 834 C CA . MET A 1 108 ? 6.155 5.231 -7.816 1.00 94.12 108 MET A CA 1
ATOM 835 C C . MET A 1 108 ? 4.945 6.170 -7.804 1.00 94.12 108 MET A C 1
ATOM 837 O O . MET A 1 108 ? 5.018 7.301 -8.288 1.00 94.12 108 MET A O 1
ATOM 841 N N . VAL A 1 109 ? 3.838 5.715 -7.217 1.00 95.69 109 VAL A N 1
ATOM 842 C CA . VAL A 1 109 ? 2.612 6.497 -7.014 1.00 95.69 109 VAL A CA 1
ATOM 843 C C . VAL A 1 109 ? 2.184 6.404 -5.553 1.00 95.69 109 VAL A C 1
ATOM 845 O O . VAL A 1 109 ? 1.980 5.313 -5.031 1.00 95.69 109 VAL A O 1
ATOM 848 N N . GLU A 1 110 ? 1.999 7.544 -4.895 1.00 97.38 110 GLU A N 1
ATOM 849 C CA . GLU A 1 110 ? 1.416 7.600 -3.552 1.00 97.38 110 GLU A CA 1
ATOM 850 C C . GLU A 1 110 ? -0.113 7.582 -3.630 1.00 97.38 110 GLU A C 1
ATOM 852 O O . GLU A 1 110 ? -0.729 8.331 -4.395 1.00 97.38 110 GLU A O 1
ATOM 857 N N . MET A 1 111 ? -0.740 6.727 -2.827 1.00 98.12 111 MET A N 1
ATOM 858 C CA . MET A 1 111 ? -2.184 6.520 -2.830 1.00 98.12 111 MET A CA 1
ATOM 859 C C . MET A 1 111 ? -2.747 6.453 -1.410 1.00 98.12 111 MET A C 1
ATOM 861 O O . MET A 1 111 ? -2.068 6.080 -0.454 1.00 98.12 111 MET A O 1
ATOM 865 N N . ILE A 1 112 ? -4.030 6.799 -1.284 1.00 97.94 112 ILE A N 1
ATOM 866 C CA . ILE A 1 112 ? -4.810 6.668 -0.054 1.00 97.94 112 ILE A CA 1
ATOM 867 C C . ILE A 1 112 ? -6.161 6.026 -0.367 1.00 97.94 112 ILE A C 1
ATOM 869 O O . ILE A 1 112 ? -6.894 6.512 -1.228 1.00 97.94 112 ILE A O 1
ATOM 873 N N . MET A 1 113 ? -6.510 4.948 0.335 1.00 98.38 113 MET A N 1
ATOM 874 C CA . MET A 1 113 ? -7.834 4.320 0.223 1.00 98.38 113 MET A CA 1
ATOM 875 C C . MET A 1 113 ? -8.202 3.528 1.487 1.00 98.38 113 MET A C 1
ATOM 877 O O . MET A 1 113 ? -7.331 3.276 2.322 1.00 98.38 113 MET A O 1
ATOM 881 N N . PRO A 1 114 ? -9.482 3.165 1.675 1.00 98.00 114 PRO A N 1
ATOM 882 C CA . PRO A 1 114 ? -9.907 2.232 2.718 1.00 98.00 114 PRO A CA 1
ATOM 883 C C . PRO A 1 114 ? -9.181 0.874 2.658 1.00 98.00 114 PRO A C 1
ATOM 885 O O . PRO A 1 114 ? -8.730 0.457 1.593 1.00 98.00 114 PRO A O 1
ATOM 888 N N . LEU A 1 115 ? -9.056 0.177 3.795 1.00 97.00 115 LEU A N 1
ATOM 889 C CA . LEU A 1 115 ? -8.323 -1.100 3.861 1.00 97.00 115 LEU A CA 1
ATOM 890 C C . LEU A 1 115 ? -8.924 -2.195 2.960 1.00 97.00 115 LEU A C 1
ATOM 892 O O . LEU A 1 115 ? -8.175 -2.936 2.335 1.00 97.00 115 LEU A O 1
ATOM 896 N N . ASP A 1 116 ? -10.246 -2.288 2.867 1.00 97.19 116 ASP A N 1
ATOM 897 C CA . ASP A 1 116 ? -10.941 -3.208 1.956 1.00 97.19 116 ASP A CA 1
ATOM 898 C C . ASP A 1 116 ? -10.573 -2.927 0.491 1.00 97.19 116 ASP A C 1
ATOM 900 O O . ASP A 1 116 ? -10.115 -3.826 -0.215 1.00 97.19 116 ASP A O 1
ATOM 904 N N . ALA A 1 117 ? -10.637 -1.659 0.076 1.00 97.88 117 ALA A N 1
ATOM 905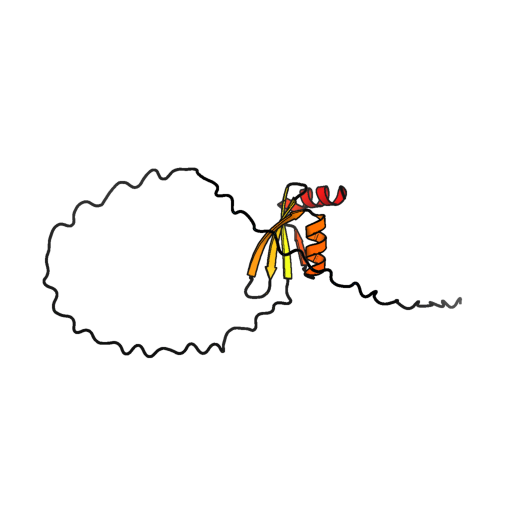 C CA . ALA A 1 117 ? -10.225 -1.242 -1.263 1.00 97.88 117 ALA A CA 1
ATOM 906 C C . ALA A 1 117 ? -8.735 -1.525 -1.541 1.00 97.88 117 ALA A C 1
ATOM 908 O O . ALA A 1 117 ? -8.379 -1.906 -2.655 1.00 97.88 117 ALA A O 1
ATOM 909 N N . LEU A 1 118 ? -7.860 -1.387 -0.537 1.00 97.75 118 LEU A N 1
ATOM 910 C CA . LEU A 1 118 ? -6.439 -1.729 -0.661 1.00 97.75 118 LEU A CA 1
ATOM 911 C C . LEU A 1 118 ? -6.232 -3.226 -0.920 1.00 97.75 118 LEU A C 1
ATOM 913 O O . LEU A 1 118 ? -5.395 -3.595 -1.746 1.00 97.75 118 LEU A O 1
ATOM 917 N N . LEU A 1 119 ? -6.963 -4.090 -0.211 1.00 97.12 119 LEU A N 1
ATOM 918 C CA . LEU A 1 119 ? -6.864 -5.538 -0.390 1.00 97.12 119 LEU A CA 1
ATOM 919 C C . LEU A 1 119 ? -7.343 -5.950 -1.788 1.00 97.12 119 LEU A C 1
ATOM 921 O O . LEU A 1 119 ? -6.633 -6.690 -2.471 1.00 97.12 119 LEU A O 1
ATOM 925 N N . GLU A 1 120 ? -8.468 -5.399 -2.254 1.00 97.88 120 GLU A N 1
ATOM 926 C CA . GLU A 1 120 ? -8.959 -5.612 -3.624 1.00 97.88 120 GLU A CA 1
ATOM 927 C C . GLU A 1 120 ? -7.959 -5.106 -4.674 1.00 97.88 120 GLU A C 1
ATOM 929 O O . GLU A 1 120 ? -7.653 -5.798 -5.649 1.00 97.88 120 GLU A O 1
ATOM 934 N N . PHE A 1 121 ? -7.398 -3.913 -4.459 1.00 97.38 121 PHE A N 1
ATOM 935 C CA . PHE A 1 121 ? -6.393 -3.330 -5.343 1.00 97.38 121 PHE A CA 1
ATOM 936 C C . PHE A 1 121 ? -5.143 -4.211 -5.432 1.00 97.38 121 PHE A C 1
ATOM 938 O O . PHE A 1 121 ? -4.664 -4.498 -6.531 1.00 97.38 121 PHE A O 1
ATOM 945 N N . ARG A 1 122 ? -4.639 -4.694 -4.291 1.00 97.31 122 ARG A N 1
ATOM 946 C CA . ARG A 1 122 ? -3.493 -5.607 -4.237 1.00 97.31 122 ARG A CA 1
ATOM 947 C C . ARG A 1 122 ? -3.746 -6.876 -5.048 1.00 97.31 122 ARG A C 1
ATOM 949 O O . ARG A 1 122 ? -2.866 -7.296 -5.801 1.00 97.31 122 ARG A O 1
ATOM 956 N N . GLU A 1 123 ? -4.920 -7.485 -4.896 1.00 97.38 123 GLU A N 1
ATOM 957 C CA . GLU A 1 123 ? -5.292 -8.695 -5.632 1.00 97.38 123 GLU A CA 1
ATOM 958 C C . GLU A 1 123 ? -5.368 -8.443 -7.139 1.00 97.38 123 GLU A C 1
ATOM 960 O O . GLU A 1 123 ? -4.790 -9.211 -7.913 1.00 97.38 123 GLU A O 1
ATOM 965 N N . ALA A 1 124 ? -6.005 -7.344 -7.553 1.00 96.75 124 ALA A N 1
ATOM 966 C CA . ALA A 1 124 ? -6.132 -6.962 -8.957 1.00 96.75 124 ALA A CA 1
ATOM 967 C C . ALA A 1 124 ? -4.777 -6.652 -9.614 1.00 96.75 124 ALA A C 1
ATOM 969 O O . ALA A 1 124 ? -4.569 -6.951 -10.791 1.00 96.75 124 ALA A O 1
ATOM 970 N N . GLN A 1 125 ? -3.847 -6.061 -8.860 1.00 95.62 125 GLN A N 1
ATOM 971 C CA . GLN A 1 125 ? -2.511 -5.748 -9.356 1.00 95.62 125 GLN A CA 1
ATOM 972 C C . GLN A 1 125 ? -1.527 -6.912 -9.238 1.00 95.62 125 GLN A C 1
ATOM 974 O O . GLN A 1 125 ? -0.453 -6.816 -9.823 1.00 95.62 125 GLN A O 1
ATOM 979 N N . HIS A 1 126 ? -1.863 -7.998 -8.537 1.00 95.50 126 HIS A N 1
ATOM 980 C CA . HIS A 1 126 ? -0.917 -9.066 -8.193 1.00 95.50 126 HIS A CA 1
ATOM 981 C C . HIS A 1 126 ? 0.355 -8.535 -7.509 1.00 95.50 126 HIS A C 1
ATOM 983 O O . HIS A 1 126 ? 1.454 -9.017 -7.770 1.00 95.50 126 HIS A O 1
ATOM 989 N N . ALA A 1 127 ? 0.201 -7.521 -6.653 1.00 95.62 127 ALA A N 1
ATOM 990 C CA . ALA A 1 127 ? 1.325 -6.830 -6.033 1.00 95.62 127 ALA A CA 1
ATOM 991 C C . ALA A 1 127 ? 1.777 -7.495 -4.724 1.00 95.62 127 ALA A C 1
ATOM 993 O O . ALA A 1 127 ? 0.968 -7.965 -3.907 1.00 95.62 127 ALA A O 1
ATOM 994 N N . GLU A 1 128 ? 3.085 -7.481 -4.493 1.00 96.00 128 GLU A N 1
ATOM 995 C CA . GLU A 1 128 ? 3.652 -7.818 -3.190 1.00 96.00 128 GLU A CA 1
ATOM 996 C C . GLU A 1 128 ? 3.356 -6.696 -2.191 1.00 96.00 128 GLU A C 1
ATOM 998 O O . GLU A 1 128 ? 3.342 -5.524 -2.553 1.00 96.00 128 GLU A O 1
ATOM 1003 N N . LEU A 1 129 ? 3.065 -7.054 -0.939 1.00 97.31 129 LEU A N 1
ATOM 1004 C CA . LEU A 1 129 ? 2.689 -6.099 0.102 1.00 97.31 129 LEU A CA 1
ATOM 1005 C C . LEU A 1 129 ? 3.753 -6.088 1.192 1.00 97.31 129 LEU A C 1
ATOM 1007 O O . LEU A 1 129 ? 3.965 -7.107 1.849 1.00 97.31 129 LEU A O 1
ATOM 1011 N N . ASP A 1 130 ? 4.344 -4.921 1.399 1.00 97.94 130 ASP A N 1
ATOM 1012 C CA . ASP A 1 130 ? 5.220 -4.595 2.516 1.00 97.94 130 ASP A CA 1
ATOM 1013 C C . ASP A 1 130 ? 4.560 -3.541 3.417 1.00 97.94 130 ASP A C 1
ATOM 1015 O O . ASP A 1 130 ? 3.755 -2.715 2.971 1.00 97.94 130 ASP A O 1
ATOM 1019 N N . ILE A 1 131 ? 4.877 -3.572 4.709 1.00 98.12 131 ILE A N 1
ATOM 1020 C CA . ILE A 1 131 ? 4.332 -2.632 5.691 1.00 98.12 131 ILE A CA 1
ATOM 1021 C C . ILE A 1 131 ? 5.501 -1.988 6.419 1.00 98.12 131 ILE A C 1
ATOM 1023 O O . ILE A 1 131 ? 6.256 -2.669 7.114 1.00 98.12 131 ILE A O 1
ATOM 1027 N N . ALA A 1 132 ? 5.614 -0.663 6.313 1.00 97.94 132 ALA A N 1
ATOM 1028 C CA . ALA A 1 132 ? 6.636 0.085 7.023 1.00 97.94 132 ALA A CA 1
ATOM 1029 C C . ALA A 1 132 ? 6.525 -0.163 8.534 1.00 97.94 132 ALA A C 1
ATOM 1031 O O . ALA A 1 132 ? 5.427 -0.172 9.094 1.00 97.94 132 ALA A O 1
ATOM 1032 N N . GLU A 1 133 ? 7.668 -0.309 9.203 1.00 97.62 133 GLU A N 1
ATOM 1033 C CA . GLU A 1 133 ? 7.754 -0.673 10.624 1.00 97.62 133 GLU A CA 1
ATOM 1034 C C . GLU A 1 133 ? 6.848 0.194 11.520 1.00 97.62 133 GLU A C 1
ATOM 1036 O O . GLU A 1 133 ? 6.099 -0.325 12.349 1.00 97.62 133 GLU A O 1
ATOM 1041 N N . GLY A 1 134 ? 6.825 1.512 11.287 1.00 97.44 134 GLY A N 1
ATOM 1042 C CA . GLY A 1 134 ? 5.983 2.456 12.032 1.00 97.44 134 GLY A CA 1
ATOM 1043 C C . GLY A 1 134 ? 4.471 2.300 11.810 1.00 97.44 134 GLY A C 1
ATOM 1044 O O . GLY A 1 134 ? 3.683 2.752 12.640 1.00 97.44 134 GLY A O 1
ATOM 1045 N N . ALA A 1 135 ? 4.047 1.643 10.729 1.00 97.12 135 ALA A N 1
ATOM 1046 C CA . ALA A 1 135 ? 2.644 1.432 10.379 1.00 97.12 135 ALA A CA 1
ATOM 1047 C C . ALA A 1 135 ? 2.099 0.062 10.827 1.00 97.12 135 ALA A C 1
ATOM 1049 O O . ALA A 1 135 ? 0.879 -0.093 10.929 1.00 97.12 135 ALA A O 1
ATOM 1050 N N . VAL A 1 136 ? 2.960 -0.916 11.149 1.00 97.94 136 VAL A N 1
ATOM 1051 C CA . VAL A 1 136 ? 2.568 -2.312 11.457 1.00 97.94 136 VAL A CA 1
ATOM 1052 C C . VAL A 1 136 ? 1.495 -2.396 12.545 1.00 97.94 136 VAL A C 1
ATOM 1054 O O . VAL A 1 136 ? 0.497 -3.108 12.388 1.00 97.94 136 VAL A O 1
ATOM 1057 N N . GLY A 1 137 ? 1.667 -1.655 13.644 1.00 97.38 137 GLY A N 1
ATOM 1058 C CA . GLY A 1 137 ? 0.732 -1.680 14.772 1.00 97.38 137 GLY A CA 1
ATOM 1059 C C . GLY A 1 137 ? -0.658 -1.162 14.398 1.00 97.38 137 GLY A C 1
ATOM 1060 O O . GLY A 1 137 ? -1.666 -1.816 14.675 1.00 97.38 137 GLY A O 1
ATOM 1061 N N . ALA A 1 138 ? -0.714 -0.014 13.720 1.00 96.94 138 ALA A N 1
ATOM 1062 C CA . ALA A 1 138 ? -1.966 0.603 13.292 1.00 96.94 138 ALA A CA 1
ATOM 1063 C C . ALA A 1 138 ? -2.659 -0.210 12.187 1.00 96.94 138 ALA A C 1
ATOM 1065 O O . ALA A 1 138 ? -3.875 -0.399 12.238 1.00 96.94 138 ALA A O 1
ATOM 1066 N N . PHE A 1 139 ? -1.888 -0.762 11.245 1.00 96.81 139 PHE A N 1
ATOM 1067 C CA . PHE A 1 139 ? -2.398 -1.639 10.192 1.00 96.81 139 PHE A CA 1
ATOM 1068 C C . PHE A 1 139 ? -3.019 -2.913 10.772 1.00 96.81 139 PHE A C 1
ATOM 1070 O O . PHE A 1 139 ? -4.160 -3.248 10.462 1.00 96.81 139 PHE A O 1
ATOM 1077 N N . THR A 1 140 ? -2.322 -3.574 11.700 1.00 97.25 140 THR A N 1
ATOM 1078 C CA . THR A 1 140 ? -2.832 -4.774 12.384 1.00 97.25 140 THR A CA 1
ATOM 1079 C C . THR A 1 140 ? -4.099 -4.471 13.186 1.00 97.25 140 THR A C 1
ATOM 1081 O O . THR A 1 140 ? -5.042 -5.262 13.187 1.00 97.25 140 THR A O 1
ATOM 1084 N N . ALA A 1 141 ? -4.146 -3.326 13.875 1.00 96.75 141 ALA A N 1
ATOM 1085 C CA . ALA A 1 141 ? -5.326 -2.909 14.628 1.00 96.75 141 ALA A CA 1
ATOM 1086 C C . ALA A 1 141 ? -6.531 -2.624 13.718 1.00 96.75 141 ALA A C 1
ATOM 1088 O O . ALA A 1 141 ? -7.662 -2.918 14.107 1.00 96.75 141 ALA A O 1
ATOM 1089 N N . LEU A 1 142 ? -6.299 -2.068 12.526 1.00 95.50 142 LEU A N 1
ATOM 1090 C CA . LEU A 1 142 ? -7.341 -1.831 11.529 1.00 95.50 142 LEU A CA 1
ATOM 1091 C C . LEU A 1 142 ? -7.854 -3.148 10.930 1.00 95.50 142 LEU A C 1
ATOM 1093 O O . LEU A 1 142 ? -9.064 -3.349 10.875 1.00 95.50 142 LEU A O 1
ATOM 1097 N N . ALA A 1 143 ? -6.953 -4.067 10.577 1.00 94.00 143 ALA A N 1
ATOM 1098 C CA . ALA A 1 143 ? -7.300 -5.362 9.989 1.00 94.00 143 ALA A CA 1
ATOM 1099 C C . ALA A 1 143 ? -8.143 -6.256 10.915 1.00 94.00 143 ALA A C 1
ATOM 1101 O O . ALA A 1 143 ? -8.941 -7.048 10.439 1.00 94.00 143 ALA A O 1
ATOM 1102 N N . ARG A 1 144 ? -8.008 -6.116 12.240 1.00 95.69 144 ARG A N 1
ATOM 1103 C CA . ARG A 1 144 ? -8.820 -6.864 13.222 1.00 95.69 144 ARG A CA 1
ATOM 1104 C C . ARG A 1 144 ? -10.261 -6.368 13.364 1.00 95.69 144 ARG A C 1
ATOM 1106 O O . ARG A 1 144 ? -11.041 -7.014 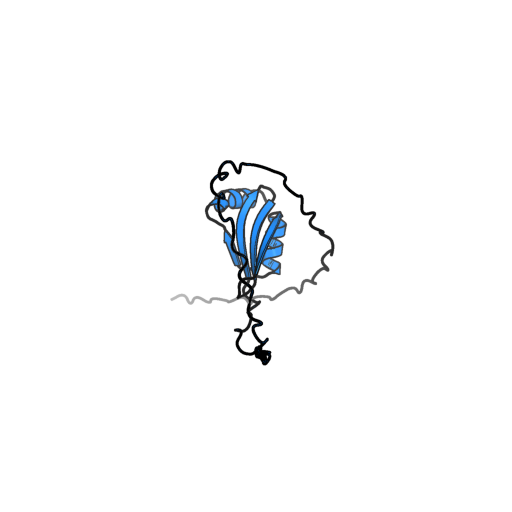14.056 1.00 95.69 144 ARG A O 1
ATOM 1113 N N . LYS A 1 145 ? -10.576 -5.182 12.840 1.00 91.69 145 LYS A N 1
ATOM 1114 C CA . LYS A 1 145 ? -11.910 -4.571 12.957 1.00 91.69 145 LYS A CA 1
ATOM 1115 C C . LYS A 1 145 ? -12.823 -4.894 11.774 1.00 91.69 145 LYS A C 1
ATOM 1117 O O . LYS A 1 145 ? -13.998 -4.545 11.851 1.00 91.69 145 LYS A O 1
ATOM 1122 N N . GLN A 1 146 ? -12.276 -5.479 10.711 1.00 81.31 146 GLN A N 1
ATOM 1123 C CA . GLN A 1 146 ? -13.034 -5.998 9.573 1.00 81.31 146 GLN A CA 1
ATOM 1124 C C . GLN A 1 146 ? -13.424 -7.452 9.828 1.00 81.31 146 GLN A C 1
ATOM 1126 O O . GLN A 1 146 ? -14.538 -7.823 9.405 1.00 81.31 146 GLN A O 1
#

InterPro domains:
  IPR010353 Phenol 2-monooxygenase, auxiliary component DmpK [PF06099] (77-126)

Radius of gyration: 30.39 Å; chains: 1; bounding box: 52×106×52 Å

Secondary structure (DSSP, 8-state):
------PPPPPPP---PPPPPP---------PPP-------------------PPPP---------------TT-SPP-EEEEEEEEEEEEETTEEEEEEEEEETTEEEEEEEEHHHHHHHHHHHT-EEEE-GGGHHHHHHHHTT-

Foldseek 3Di:
DDDDDDDDDDDDDDDDDDDDDDDPDDDDDDDDDDDDDDDDDDPDDDDDDDDDDDDDDPDPPPPPPPPPPPPPPPPDDDWDQLAKAWEFDADDPQKTWIWIWGTPVTDIDIDMDGPVVVVVVCVVSVHHYHYPPVHVVVNVVNVVVD

Sequence (146 aa):
MPHRNRTVAPCRRRGQGNPMPWPSGLLVAMQKVPGSRSEKTLARCLQNIGGRRQAMPKRQCRQGSETPMVMTAADSPPLDLAARWIRVTEVKAPFVLFEFTLGDPDLMVEMIMPLDALLEFREAQHAELDIAEGAVGAFTALARKQ

pLDDT: mean 72.28, std 21.91, range [39.16, 98.38]

Organism: NCBI:txid1264899